Protein AF-A0AAE9Z084-F1 (afdb_monomer_lite)

pLDDT: mean 70.28, std 19.47, range [36.84, 94.69]

Secondary structure (DSSP, 8-state):
-------------S--PBPTTSBBTTT--BHHHHHGGGGS-HHHHHHHHHHHHHHHHHHHHHHS--------------TTPPP--GGG--PPP----------------------------------------

Foldseek 3Di:
DDPPPPDQDQQDPPQADADPVQAGPRQRAHPVCVVCVVVDDRVVNVVRSVVSVVVVVVVVVVPDDCDDDDDPPPPPDDPPDDDDDPPPDDDDDDDDDDDDDDDDDDDDDDDDDDDDDDDDDDDDPPPPPPPDD

Radius of gyration: 30.48 Å; chains: 1; bounding box: 62×54×91 Å

Structure (mmCIF, N/CA/C/O backbone):
data_AF-A0AAE9Z084-F1
#
_entry.id   AF-A0AAE9Z084-F1
#
loop_
_atom_site.group_PDB
_atom_site.id
_atom_site.type_symbol
_atom_site.label_atom_id
_atom_site.label_alt_id
_atom_site.label_comp_id
_atom_site.label_asym_id
_atom_site.label_entity_id
_atom_site.label_seq_id
_atom_site.pdbx_PDB_ins_code
_atom_site.Cartn_x
_atom_site.Cartn_y
_atom_site.Cartn_z
_atom_site.occupancy
_atom_site.B_iso_or_equiv
_atom_site.auth_seq_id
_atom_site.auth_comp_id
_atom_site.auth_asym_id
_atom_site.auth_atom_id
_atom_site.pdbx_PDB_model_num
ATOM 1 N N . MET A 1 1 ? 25.083 -22.899 -3.901 1.00 46.75 1 MET A N 1
ATOM 2 C CA . MET A 1 1 ? 24.789 -21.546 -3.384 1.00 46.75 1 MET A CA 1
ATOM 3 C C . MET A 1 1 ? 23.313 -21.289 -3.622 1.00 46.75 1 MET A C 1
ATOM 5 O O . MET A 1 1 ? 22.915 -21.179 -4.772 1.00 46.75 1 MET A O 1
ATOM 9 N N . GLN A 1 2 ? 22.501 -21.301 -2.569 1.00 54.34 2 GLN A N 1
ATOM 10 C CA . GLN A 1 2 ? 21.065 -21.055 -2.669 1.00 54.34 2 GLN A CA 1
ATOM 11 C C . GLN A 1 2 ? 20.849 -19.549 -2.494 1.00 54.34 2 GLN A C 1
ATOM 13 O O . GLN A 1 2 ? 20.904 -19.040 -1.379 1.00 54.34 2 GLN A O 1
ATOM 18 N N . LEU A 1 3 ? 20.711 -18.816 -3.602 1.00 66.50 3 LEU A N 1
ATOM 19 C CA . LEU A 1 3 ? 20.184 -17.453 -3.552 1.00 66.50 3 LEU A CA 1
ATOM 20 C C . LEU A 1 3 ? 18.694 -17.583 -3.259 1.00 66.50 3 LEU A C 1
ATOM 22 O O . LEU A 1 3 ? 17.899 -17.803 -4.170 1.00 66.50 3 LEU A O 1
ATOM 26 N N . GLU A 1 4 ? 18.325 -17.516 -1.984 1.00 56.34 4 GLU A N 1
ATOM 27 C CA . GLU A 1 4 ? 16.920 -17.437 -1.611 1.00 56.34 4 GLU A CA 1
ATOM 28 C C . GLU A 1 4 ? 16.345 -16.132 -2.161 1.00 56.34 4 GLU A C 1
ATOM 30 O O . GLU A 1 4 ? 16.645 -15.025 -1.706 1.00 56.34 4 GLU A O 1
ATOM 35 N N . PHE A 1 5 ? 15.547 -16.286 -3.215 1.00 60.22 5 PHE A N 1
ATOM 36 C CA . PHE A 1 5 ? 14.679 -15.260 -3.756 1.00 60.22 5 PHE A CA 1
ATOM 37 C C . PHE A 1 5 ? 13.611 -14.993 -2.695 1.00 60.22 5 PHE A C 1
ATOM 39 O O . PHE A 1 5 ? 12.595 -15.678 -2.616 1.00 60.22 5 PHE A O 1
ATOM 46 N N . PHE A 1 6 ? 13.877 -14.034 -1.809 1.00 72.69 6 PHE A N 1
ATOM 47 C CA . PHE A 1 6 ? 12.874 -13.549 -0.871 1.00 72.69 6 PHE A CA 1
ATOM 48 C C . PHE A 1 6 ? 11.799 -12.801 -1.657 1.00 72.69 6 PHE A C 1
ATOM 50 O O . PHE A 1 6 ? 11.850 -11.576 -1.819 1.00 72.69 6 PHE A O 1
ATOM 57 N N . ASP A 1 7 ? 10.834 -13.556 -2.171 1.00 79.06 7 ASP A N 1
ATOM 58 C CA . ASP A 1 7 ? 9.674 -12.998 -2.833 1.00 79.06 7 ASP A CA 1
ATOM 59 C C . ASP A 1 7 ? 8.902 -12.135 -1.843 1.00 79.06 7 ASP A C 1
ATOM 61 O O . ASP A 1 7 ? 8.613 -12.512 -0.707 1.00 79.06 7 ASP A O 1
ATOM 65 N N . VAL A 1 8 ? 8.597 -10.915 -2.273 1.00 88.31 8 VAL A N 1
ATOM 66 C CA . VAL A 1 8 ? 7.889 -9.942 -1.450 1.00 88.31 8 VAL A CA 1
ATOM 67 C C . VAL A 1 8 ? 6.390 -10.165 -1.648 1.00 88.31 8 VAL A C 1
ATOM 69 O O . VAL A 1 8 ? 5.869 -9.795 -2.709 1.00 88.31 8 VAL A O 1
ATOM 72 N N . PRO A 1 9 ? 5.667 -10.727 -0.659 1.00 88.44 9 PRO A N 1
ATOM 73 C CA . PRO A 1 9 ? 4.249 -11.009 -0.817 1.00 88.44 9 PRO A CA 1
ATOM 74 C C . PRO A 1 9 ? 3.452 -9.709 -0.921 1.00 88.44 9 PRO A C 1
ATOM 76 O O . PRO A 1 9 ? 3.768 -8.692 -0.292 1.00 88.44 9 PRO A O 1
ATOM 79 N N . SER A 1 10 ? 2.387 -9.728 -1.722 1.00 88.31 10 SER A N 1
ATOM 80 C CA . SER A 1 10 ? 1.510 -8.566 -1.845 1.00 88.31 10 SER A CA 1
ATOM 81 C C . SER A 1 10 ? 0.672 -8.381 -0.564 1.00 88.31 10 SER A C 1
ATOM 83 O O . SER A 1 10 ? 0.160 -9.359 -0.028 1.00 88.31 10 SER A O 1
ATOM 85 N N . PRO A 1 11 ? 0.469 -7.145 -0.071 1.00 88.88 11 PRO A N 1
ATOM 86 C CA . PRO A 1 11 ? -0.362 -6.861 1.102 1.00 88.88 11 PRO A CA 1
ATOM 87 C C . PRO A 1 11 ? -1.866 -6.805 0.760 1.00 88.88 11 PRO A C 1
ATOM 89 O O . PRO A 1 11 ? -2.633 -6.143 1.459 1.00 88.88 11 PRO A O 1
ATOM 92 N N . CYS A 1 12 ? -2.284 -7.382 -0.370 1.00 91.00 12 CYS A N 1
ATOM 93 C CA . CYS A 1 12 ? -3.660 -7.299 -0.848 1.00 91.00 12 CYS A CA 1
ATOM 94 C C . CYS A 1 12 ? -4.549 -8.308 -0.114 1.00 91.00 12 CYS A C 1
ATOM 96 O O . CYS A 1 12 ? -4.173 -9.465 0.023 1.00 91.00 12 CYS A O 1
ATOM 98 N N . ILE A 1 13 ? -5.739 -7.877 0.309 1.00 90.31 13 ILE A N 1
ATOM 99 C CA . ILE A 1 13 ? -6.747 -8.733 0.960 1.00 90.31 13 ILE A CA 1
ATOM 100 C C . ILE A 1 13 ? -7.938 -9.046 0.037 1.00 90.31 13 ILE A C 1
ATOM 102 O O . ILE A 1 13 ? -9.002 -9.420 0.509 1.00 90.31 13 ILE A O 1
ATOM 106 N N . GLY A 1 14 ? -7.806 -8.800 -1.272 1.00 89.56 14 GLY A N 1
ATOM 107 C CA . GLY A 1 14 ? -8.886 -8.998 -2.251 1.00 89.56 14 GLY A CA 1
ATOM 108 C C . GLY A 1 14 ? -9.976 -7.917 -2.255 1.00 89.56 14 GLY A C 1
ATOM 109 O O . GLY A 1 14 ? -10.850 -7.940 -3.111 1.00 89.56 14 GLY A O 1
ATOM 110 N N . VAL A 1 15 ? -9.908 -6.930 -1.356 1.00 88.19 15 VAL A N 1
ATOM 111 C CA . VAL A 1 15 ? -10.850 -5.800 -1.307 1.00 88.19 15 VAL A CA 1
ATOM 112 C C . VAL A 1 15 ? -10.201 -4.559 -1.907 1.00 88.19 15 VAL A C 1
ATOM 114 O O . VAL A 1 15 ? -9.174 -4.092 -1.413 1.00 88.19 15 VAL A O 1
ATOM 117 N N . CYS A 1 16 ? -10.807 -4.017 -2.964 1.00 88.88 16 CYS A N 1
ATOM 118 C CA . CYS A 1 16 ? -10.256 -2.908 -3.744 1.00 88.88 16 CYS A CA 1
ATOM 119 C C . CYS A 1 16 ? -11.165 -1.663 -3.765 1.00 88.88 16 CYS A C 1
ATOM 121 O O . CYS A 1 16 ? -11.332 -1.022 -4.800 1.00 88.88 16 CYS A O 1
ATOM 123 N N . GLN A 1 17 ? -11.740 -1.312 -2.615 1.00 91.44 17 GLN A N 1
ATOM 124 C CA . GLN A 1 17 ? -12.515 -0.080 -2.441 1.00 91.44 17 GLN A CA 1
ATOM 125 C C . GLN A 1 17 ? -11.600 1.097 -2.094 1.00 91.44 17 GLN A C 1
ATOM 127 O O . GLN A 1 17 ? -10.621 0.925 -1.365 1.00 91.44 17 GLN A O 1
ATOM 132 N N . VAL A 1 18 ? -11.905 2.274 -2.635 1.00 92.00 18 VAL A N 1
ATOM 133 C CA . VAL A 1 18 ? -11.106 3.494 -2.481 1.00 92.00 18 VAL A CA 1
ATOM 134 C C . VAL A 1 18 ? -11.779 4.411 -1.461 1.00 92.00 18 VAL A C 1
ATOM 136 O O . VAL A 1 18 ? -12.992 4.562 -1.482 1.00 92.00 18 VAL A O 1
ATOM 139 N N . ASP A 1 19 ? -10.979 4.971 -0.562 1.00 90.06 19 ASP A N 1
ATOM 140 C CA . ASP A 1 19 ? -11.364 5.996 0.412 1.00 90.06 19 ASP A CA 1
ATOM 141 C C . ASP A 1 19 ? -11.433 7.383 -0.252 1.00 90.06 19 ASP A C 1
ATOM 143 O O . ASP A 1 19 ? -10.805 7.589 -1.292 1.00 90.06 19 ASP A O 1
ATOM 147 N N . ASP A 1 20 ? -12.054 8.374 0.387 1.00 90.94 20 ASP A N 1
ATOM 148 C CA . ASP A 1 20 ? -12.163 9.750 -0.144 1.00 90.94 20 ASP A CA 1
ATOM 149 C C . ASP A 1 20 ? -10.788 10.384 -0.424 1.00 90.94 20 ASP A C 1
ATOM 151 O O . ASP A 1 20 ? -10.617 11.257 -1.271 1.00 90.94 20 ASP A O 1
ATOM 155 N N . ARG A 1 21 ? -9.757 9.899 0.274 1.00 88.38 21 ARG A N 1
ATOM 156 C CA . ARG A 1 21 ? -8.356 10.320 0.126 1.00 88.38 21 ARG A CA 1
ATOM 157 C C . ARG A 1 21 ? -7.596 9.593 -0.991 1.00 88.38 21 ARG A C 1
ATOM 159 O O . ARG A 1 21 ? -6.399 9.822 -1.153 1.00 88.38 21 ARG A O 1
ATOM 166 N N . GLY A 1 22 ? -8.232 8.668 -1.711 1.00 90.56 22 GLY A N 1
ATOM 167 C CA . GLY A 1 22 ? -7.613 7.920 -2.810 1.00 90.56 22 GLY A CA 1
ATOM 168 C C . GLY A 1 22 ? -6.783 6.694 -2.394 1.00 90.56 22 GLY A C 1
ATOM 169 O O . GLY A 1 22 ? -6.018 6.159 -3.205 1.00 90.56 22 GLY A O 1
ATOM 170 N N . TYR A 1 23 ? -6.913 6.221 -1.149 1.00 93.06 23 TYR A N 1
ATOM 171 C CA . TYR A 1 23 ? -6.244 5.007 -0.660 1.00 93.06 23 TYR A CA 1
ATOM 172 C C . TYR A 1 23 ? -7.183 3.802 -0.667 1.00 93.06 23 TYR A C 1
ATOM 174 O O . TYR A 1 23 ? -8.369 3.931 -0.397 1.00 93.06 23 TYR A O 1
ATOM 182 N N . CYS A 1 24 ? -6.654 2.604 -0.912 1.00 93.94 24 CYS A N 1
ATOM 183 C CA . CYS A 1 24 ? -7.435 1.377 -0.775 1.00 93.94 24 CYS A CA 1
ATOM 184 C C . CYS A 1 24 ? -7.789 1.100 0.699 1.00 93.94 24 CYS A C 1
ATOM 186 O O . CYS A 1 24 ? -6.891 1.057 1.543 1.00 93.94 24 CYS A O 1
ATOM 188 N N . LEU A 1 25 ? -9.060 0.836 1.011 1.00 90.81 25 LEU A N 1
ATOM 189 C CA . LEU A 1 25 ? -9.528 0.574 2.379 1.00 90.81 25 LEU A CA 1
ATOM 190 C C . LEU A 1 25 ? -8.856 -0.652 3.020 1.00 90.81 25 LEU A C 1
ATOM 192 O O . LEU A 1 25 ? -8.569 -0.631 4.221 1.00 90.81 25 LEU A O 1
ATOM 196 N N . GLY A 1 26 ? -8.561 -1.678 2.212 1.00 91.12 26 GLY A N 1
ATOM 197 C CA . GLY A 1 26 ? -7.938 -2.927 2.651 1.00 91.12 26 GLY A CA 1
ATOM 198 C C . GLY A 1 26 ? -6.416 -2.846 2.778 1.00 91.12 26 GLY A C 1
ATOM 199 O O . GLY A 1 26 ? -5.864 -2.960 3.872 1.00 91.12 26 GLY A O 1
ATOM 200 N N . CYS A 1 27 ? -5.718 -2.650 1.655 1.00 93.00 27 CYS A N 1
ATOM 201 C CA . CYS A 1 27 ? -4.250 -2.699 1.611 1.00 93.00 27 CYS A CA 1
ATOM 202 C C . CYS A 1 27 ? -3.556 -1.340 1.784 1.00 93.00 27 CYS A C 1
ATOM 204 O O . CYS A 1 27 ? -2.336 -1.298 1.922 1.00 93.00 27 CYS A O 1
ATOM 206 N N . MET A 1 28 ? -4.303 -0.231 1.773 1.00 93.94 28 MET A N 1
ATOM 207 C CA . MET A 1 28 ? -3.793 1.140 1.954 1.00 93.94 28 MET A CA 1
ATOM 208 C C . MET A 1 28 ? -2.763 1.622 0.926 1.00 93.94 28 MET A C 1
ATOM 210 O O . MET A 1 28 ? -1.993 2.561 1.170 1.00 93.94 28 MET A O 1
ATOM 214 N N . ARG A 1 29 ? -2.798 1.015 -0.260 1.00 94.50 29 ARG A N 1
ATOM 215 C CA . ARG A 1 29 ? -2.093 1.497 -1.448 1.00 94.50 29 ARG A CA 1
ATOM 216 C C . ARG A 1 29 ? -2.825 2.633 -2.130 1.00 94.50 29 ARG A C 1
ATOM 218 O O . ARG A 1 29 ? -4.056 2.650 -2.143 1.00 94.50 29 ARG A O 1
ATOM 225 N N . THR A 1 30 ? -2.066 3.520 -2.759 1.00 93.69 30 THR A N 1
ATOM 226 C CA . THR A 1 30 ? -2.614 4.459 -3.746 1.00 93.69 30 THR A CA 1
ATOM 227 C C . THR A 1 30 ? -2.967 3.731 -5.047 1.00 93.69 30 THR A C 1
ATOM 229 O O . THR A 1 30 ? -2.624 2.561 -5.251 1.00 93.69 30 THR A O 1
ATOM 232 N N . ARG A 1 31 ? -3.682 4.409 -5.951 1.00 91.94 31 ARG A N 1
ATOM 233 C CA . ARG A 1 31 ? -3.975 3.883 -7.295 1.00 91.94 31 ARG A CA 1
ATOM 234 C C . ARG A 1 31 ? -2.695 3.595 -8.089 1.00 91.94 31 ARG A C 1
ATOM 236 O O . ARG A 1 31 ? -2.563 2.507 -8.637 1.00 91.94 31 ARG A O 1
ATOM 243 N N . GLU A 1 32 ? -1.741 4.518 -8.074 1.00 92.75 32 GLU A N 1
ATOM 244 C CA . GLU A 1 32 ? -0.454 4.385 -8.771 1.00 92.75 32 GLU A CA 1
ATOM 245 C C . GLU A 1 32 ? 0.375 3.208 -8.240 1.00 92.75 32 GLU A C 1
ATOM 247 O O . GLU A 1 32 ? 0.871 2.396 -9.014 1.00 92.75 32 GLU A O 1
ATOM 252 N N . GLU A 1 33 ? 0.452 3.037 -6.915 1.00 93.25 33 GLU A N 1
ATOM 253 C CA . GLU A 1 33 ? 1.183 1.924 -6.290 1.00 93.25 33 GLU A CA 1
ATOM 254 C C . GLU A 1 33 ? 0.592 0.547 -6.646 1.00 93.25 33 GLU A C 1
ATOM 256 O O . GLU A 1 33 ? 1.309 -0.455 -6.612 1.00 93.25 33 GLU A O 1
ATOM 261 N N . ARG A 1 34 ? -0.711 0.472 -6.963 1.00 91.81 34 ARG A N 1
ATOM 262 C CA . ARG A 1 34 ? -1.355 -0.762 -7.442 1.00 91.81 34 ARG A CA 1
ATOM 263 C C . ARG A 1 34 ? -0.964 -1.071 -8.882 1.00 91.81 34 ARG A C 1
ATOM 265 O O . ARG A 1 34 ? -0.586 -2.204 -9.158 1.00 91.81 34 ARG A O 1
ATOM 272 N N . LEU A 1 35 ? -1.036 -0.071 -9.759 1.00 91.81 35 LEU A N 1
ATOM 273 C CA . LEU A 1 35 ? -0.719 -0.211 -11.183 1.00 91.81 35 LEU A CA 1
ATOM 274 C C . LEU A 1 35 ? 0.757 -0.563 -11.392 1.00 91.81 35 LEU A C 1
ATOM 276 O O . LEU A 1 35 ? 1.081 -1.491 -12.126 1.00 91.81 35 LEU A O 1
ATOM 280 N N . SER A 1 36 ? 1.653 0.113 -10.674 1.00 92.88 36 SER A N 1
ATOM 281 C CA . SER A 1 36 ? 3.094 -0.087 -10.826 1.00 92.88 36 SER A CA 1
ATOM 282 C C . SER A 1 36 ? 3.623 -1.342 -10.124 1.00 92.88 36 SER A C 1
ATOM 284 O O . SER A 1 36 ? 4.795 -1.660 -10.281 1.00 92.88 36 SER A O 1
ATOM 286 N N . TRP A 1 37 ? 2.804 -2.082 -9.362 1.00 91.19 37 TRP A N 1
ATOM 287 C CA . TRP A 1 37 ? 3.266 -3.193 -8.514 1.00 91.19 37 TRP A CA 1
ATOM 288 C C . TRP A 1 37 ? 4.076 -4.258 -9.264 1.00 91.19 37 TRP A C 1
ATOM 290 O O . TRP A 1 37 ? 5.090 -4.729 -8.746 1.00 91.19 37 TRP A O 1
ATOM 300 N N . LEU A 1 38 ? 3.655 -4.603 -10.483 1.00 89.94 38 LEU A N 1
ATOM 301 C CA . LEU A 1 38 ? 4.334 -5.596 -11.319 1.00 89.94 38 LEU A CA 1
ATOM 302 C C . LEU A 1 38 ? 5.717 -5.111 -11.782 1.00 89.94 38 LEU A C 1
ATOM 304 O O . LEU A 1 38 ? 6.655 -5.902 -11.815 1.00 89.94 38 LEU A O 1
ATOM 308 N N . ASN A 1 39 ? 5.864 -3.806 -12.022 1.00 92.44 39 ASN A N 1
ATOM 309 C CA . ASN A 1 39 ? 7.086 -3.184 -12.541 1.00 92.44 39 ASN A CA 1
ATOM 310 C C . ASN A 1 39 ? 8.091 -2.786 -11.445 1.00 92.44 39 ASN A C 1
ATOM 312 O O . ASN A 1 39 ? 9.218 -2.404 -11.746 1.00 92.44 39 ASN A O 1
ATOM 316 N N . LEU A 1 40 ? 7.702 -2.840 -10.167 1.00 90.50 40 LEU A N 1
ATOM 317 C CA . LEU A 1 40 ? 8.579 -2.465 -9.055 1.00 90.50 40 LEU A CA 1
ATOM 318 C C . LEU A 1 40 ? 9.610 -3.553 -8.739 1.00 90.50 40 LEU A C 1
ATOM 320 O O . LEU A 1 40 ? 9.276 -4.739 -8.693 1.00 90.50 40 LEU A O 1
ATOM 324 N N . SER A 1 41 ? 10.829 -3.125 -8.397 1.00 92.75 41 SER A N 1
ATOM 325 C CA . SER A 1 41 ? 11.877 -3.988 -7.839 1.00 92.75 41 SER A CA 1
ATOM 326 C C . SER A 1 41 ? 11.470 -4.553 -6.470 1.00 92.75 41 SER A C 1
ATOM 328 O O . SER A 1 41 ? 10.664 -3.951 -5.755 1.00 92.75 41 SER A O 1
ATOM 330 N N . CYS A 1 42 ? 12.056 -5.675 -6.038 1.00 90.38 42 CYS A N 1
ATOM 331 C CA . CYS A 1 42 ? 11.776 -6.246 -4.712 1.00 90.38 42 CYS A CA 1
ATOM 332 C C . CYS A 1 42 ? 12.011 -5.239 -3.569 1.00 90.38 42 CYS A C 1
ATOM 334 O O . CYS A 1 42 ? 11.195 -5.139 -2.649 1.00 90.38 42 CYS A O 1
ATOM 336 N N . ALA A 1 43 ? 13.067 -4.425 -3.659 1.00 90.81 43 ALA A N 1
ATOM 337 C CA . ALA A 1 43 ? 13.351 -3.385 -2.673 1.00 90.81 43 ALA A CA 1
ATOM 338 C C . ALA A 1 43 ? 12.239 -2.324 -2.620 1.00 90.81 43 ALA A C 1
ATOM 340 O O . ALA A 1 43 ? 11.805 -1.913 -1.540 1.00 90.81 43 ALA A O 1
ATOM 341 N N . ASP A 1 44 ? 11.724 -1.897 -3.773 1.00 92.38 44 ASP A N 1
ATOM 342 C CA . ASP A 1 44 ? 10.659 -0.895 -3.820 1.00 92.38 44 ASP A CA 1
ATOM 343 C C . ASP A 1 44 ? 9.311 -1.470 -3.401 1.00 92.38 44 ASP A C 1
ATOM 345 O O . ASP A 1 44 ? 8.547 -0.808 -2.692 1.00 92.38 44 ASP A O 1
ATOM 349 N N . ARG A 1 45 ? 9.053 -2.739 -3.725 1.00 92.62 45 ARG A N 1
ATOM 350 C CA . ARG A 1 45 ? 7.882 -3.469 -3.237 1.00 92.62 45 ARG A CA 1
ATOM 351 C C . ARG A 1 45 ? 7.827 -3.473 -1.707 1.00 92.62 45 ARG A C 1
ATOM 353 O O . ARG A 1 45 ? 6.784 -3.165 -1.122 1.00 92.62 45 ARG A O 1
ATOM 360 N N . GLN A 1 46 ? 8.959 -3.721 -1.047 1.00 92.75 46 GLN A N 1
ATOM 361 C CA . GLN A 1 46 ? 9.068 -3.638 0.414 1.00 92.75 46 GLN A CA 1
ATOM 362 C C . GLN A 1 46 ? 8.828 -2.217 0.937 1.00 92.75 46 GLN A C 1
ATOM 364 O O . GLN A 1 46 ? 8.122 -2.043 1.935 1.00 92.75 46 GLN A O 1
ATOM 369 N N . LYS A 1 47 ? 9.369 -1.186 0.272 1.00 93.69 47 LYS A N 1
ATOM 370 C CA . LYS A 1 47 ? 9.122 0.218 0.649 1.00 93.69 47 LYS A CA 1
ATOM 371 C C . LYS A 1 47 ? 7.631 0.557 0.577 1.00 93.69 47 LYS A C 1
ATOM 373 O O . LYS A 1 47 ? 7.106 1.157 1.515 1.00 93.69 47 LYS A O 1
ATOM 378 N N . VAL A 1 48 ? 6.931 0.131 -0.477 1.00 94.31 48 VAL A N 1
ATOM 379 C CA . VAL A 1 48 ? 5.477 0.323 -0.611 1.00 94.31 48 VAL A CA 1
ATOM 380 C C . VAL A 1 48 ? 4.735 -0.343 0.547 1.00 94.31 48 VAL A C 1
ATOM 382 O O . VAL A 1 48 ? 3.885 0.291 1.169 1.00 94.31 48 VAL A O 1
ATOM 385 N N . ILE A 1 49 ? 5.082 -1.583 0.904 1.00 93.88 49 ILE A N 1
ATOM 386 C CA . ILE A 1 49 ? 4.462 -2.282 2.045 1.00 93.88 49 ILE A CA 1
ATOM 387 C C . ILE A 1 49 ? 4.694 -1.522 3.355 1.00 93.88 49 ILE A C 1
ATOM 389 O O . ILE A 1 49 ? 3.752 -1.330 4.128 1.00 93.88 49 ILE A O 1
ATOM 393 N N . LYS A 1 50 ? 5.919 -1.042 3.602 1.00 94.38 50 LYS A N 1
ATOM 394 C CA . LYS A 1 50 ? 6.237 -0.231 4.789 1.00 94.38 50 LYS A CA 1
ATOM 395 C C . LYS A 1 50 ? 5.378 1.038 4.844 1.00 94.38 50 LYS A C 1
ATOM 397 O O . LYS A 1 50 ? 4.802 1.333 5.890 1.00 94.38 50 LYS A O 1
ATOM 402 N N . ARG A 1 51 ? 5.213 1.745 3.718 1.00 94.69 51 ARG A N 1
ATOM 403 C CA . ARG A 1 51 ? 4.330 2.924 3.622 1.00 94.69 51 ARG A CA 1
ATOM 404 C C . ARG A 1 51 ? 2.869 2.572 3.902 1.00 94.69 51 ARG A C 1
ATOM 406 O O . ARG A 1 51 ? 2.227 3.278 4.673 1.00 94.69 51 ARG A O 1
ATOM 413 N N . CYS A 1 52 ? 2.362 1.469 3.351 1.00 93.81 52 CYS A N 1
ATOM 414 C CA . CYS A 1 52 ? 0.992 1.002 3.593 1.00 93.81 52 CYS A CA 1
ATOM 415 C C . CYS A 1 52 ? 0.742 0.743 5.085 1.00 93.81 52 CYS A C 1
ATOM 417 O O . CYS A 1 52 ? -0.225 1.251 5.651 1.00 93.81 52 CYS A O 1
ATOM 419 N N . ARG A 1 53 ? 1.662 0.030 5.751 1.00 93.50 53 ARG A N 1
ATOM 420 C CA . ARG A 1 53 ? 1.602 -0.214 7.203 1.00 93.50 53 ARG A CA 1
ATOM 421 C C . ARG A 1 53 ? 1.619 1.089 8.001 1.00 93.50 53 ARG A C 1
ATOM 423 O O . ARG A 1 53 ? 0.843 1.241 8.940 1.00 93.50 53 ARG A O 1
ATOM 430 N N . GLN A 1 54 ? 2.459 2.045 7.607 1.00 94.44 54 GLN A N 1
ATOM 431 C CA . GLN A 1 54 ? 2.533 3.347 8.26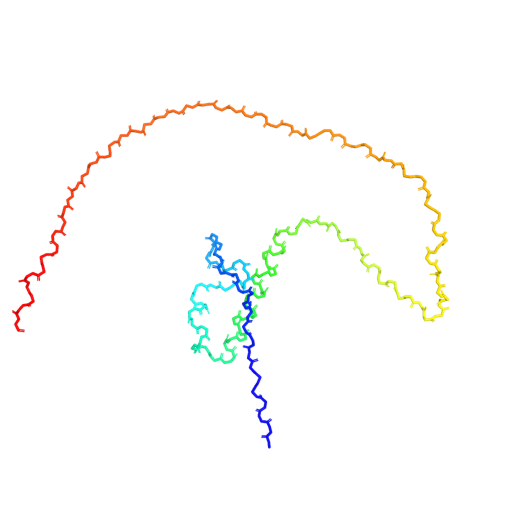5 1.00 94.44 54 GLN A CA 1
ATOM 432 C C . GLN A 1 54 ? 1.234 4.150 8.113 1.00 94.44 54 GLN A C 1
ATOM 434 O O . GLN A 1 54 ? 0.763 4.738 9.087 1.00 94.44 54 GLN A O 1
ATOM 439 N N . ARG A 1 55 ? 0.635 4.171 6.914 1.00 93.00 55 ARG A N 1
ATOM 440 C CA . ARG A 1 55 ? -0.663 4.822 6.675 1.00 93.00 55 ARG A CA 1
ATOM 441 C C . ARG A 1 55 ? -1.764 4.163 7.513 1.00 93.00 55 ARG A C 1
ATOM 443 O O . ARG A 1 55 ? -2.545 4.882 8.128 1.00 93.00 55 ARG A O 1
ATOM 450 N N . LYS A 1 56 ? -1.755 2.828 7.625 1.00 91.88 56 LYS A N 1
ATOM 451 C CA . LYS A 1 56 ? -2.683 2.070 8.479 1.00 91.88 56 LYS A CA 1
ATOM 452 C C . LYS A 1 56 ? -2.564 2.448 9.941 1.00 91.88 56 LYS A C 1
ATOM 454 O O . LYS A 1 56 ? -3.543 2.880 10.530 1.00 91.88 56 LYS A O 1
ATOM 459 N N . LYS A 1 57 ? -1.345 2.435 10.481 1.00 92.75 57 LYS A N 1
ATOM 460 C CA . LYS A 1 57 ? -1.089 2.855 11.863 1.00 92.75 57 LYS A CA 1
ATOM 461 C C . LYS A 1 57 ? -1.560 4.287 12.133 1.00 92.75 57 LYS A C 1
ATOM 463 O O . LYS A 1 57 ? -2.115 4.551 13.190 1.00 92.75 57 LYS A O 1
ATOM 468 N N . ARG A 1 58 ? -1.357 5.217 11.190 1.00 91.38 58 ARG A N 1
ATOM 469 C CA . ARG A 1 58 ? -1.843 6.603 11.319 1.00 91.38 58 ARG A CA 1
ATOM 470 C C . ARG A 1 58 ? -3.371 6.680 11.343 1.00 91.38 58 ARG A C 1
ATOM 472 O O . ARG A 1 58 ? -3.900 7.408 12.173 1.00 91.38 58 ARG A O 1
ATOM 479 N N . ARG A 1 59 ? -4.059 5.931 10.474 1.00 88.69 59 ARG A N 1
ATOM 480 C CA . ARG A 1 59 ? -5.529 5.853 10.450 1.00 88.69 59 ARG A CA 1
ATOM 481 C C . ARG A 1 59 ? -6.072 5.256 11.747 1.00 88.69 59 ARG A C 1
ATOM 483 O O . ARG A 1 59 ? -6.950 5.842 12.366 1.00 88.69 59 ARG A O 1
ATOM 490 N N . ASP A 1 60 ? -5.499 4.140 12.182 1.00 89.00 60 ASP A N 1
ATOM 491 C CA . ASP A 1 60 ? -5.932 3.444 13.391 1.00 89.00 60 ASP A CA 1
ATOM 492 C C . ASP A 1 60 ? -5.696 4.320 14.632 1.00 89.00 60 ASP A C 1
ATOM 494 O O . ASP A 1 60 ? -6.576 4.439 15.474 1.00 89.00 60 ASP A O 1
ATOM 498 N N . ASN A 1 61 ? -4.554 5.012 14.721 1.00 89.50 61 ASN A N 1
ATOM 499 C CA . ASN A 1 61 ? -4.269 5.940 15.819 1.00 89.50 61 ASN A CA 1
ATOM 500 C C . ASN A 1 61 ? -5.166 7.185 15.817 1.00 89.50 61 ASN A C 1
ATOM 502 O O . ASN A 1 61 ? -5.482 7.679 16.892 1.00 89.50 61 ASN A O 1
ATOM 506 N N . ALA A 1 62 ? -5.557 7.698 14.647 1.00 83.00 62 ALA A N 1
ATOM 507 C CA . ALA A 1 62 ? -6.501 8.814 14.559 1.00 83.00 62 ALA A CA 1
ATOM 508 C C . ALA A 1 62 ? -7.901 8.421 15.059 1.00 83.00 62 ALA A C 1
ATOM 510 O O . ALA A 1 62 ? -8.615 9.262 15.593 1.00 83.00 62 ALA A O 1
ATOM 511 N N . ASN A 1 63 ? -8.259 7.141 14.920 1.00 75.94 63 ASN A N 1
ATOM 512 C CA . ASN A 1 63 ? -9.558 6.604 15.314 1.00 75.94 63 ASN A CA 1
ATOM 513 C C . ASN A 1 63 ? -9.579 6.005 16.726 1.00 75.94 63 ASN A C 1
ATOM 515 O O . ASN A 1 63 ? -10.653 5.641 17.201 1.00 75.94 63 ASN A O 1
ATOM 519 N N . LYS A 1 64 ? -8.433 5.868 17.409 1.00 70.56 64 LYS A N 1
ATOM 520 C CA . LYS A 1 64 ? -8.432 5.400 18.798 1.00 70.56 64 LYS A CA 1
ATOM 521 C C . LYS A 1 64 ? -9.034 6.492 19.688 1.00 70.56 64 LYS A C 1
ATOM 523 O O . LYS A 1 64 ? -8.430 7.565 19.783 1.00 70.56 64 LYS A O 1
ATOM 528 N N . PRO A 1 65 ? -10.160 6.243 20.385 1.00 64.56 65 PRO A N 1
ATOM 529 C CA . PRO A 1 65 ? -10.523 7.091 21.509 1.00 64.56 65 PRO A CA 1
ATOM 530 C C . PRO A 1 65 ? -9.348 7.063 22.492 1.00 64.56 65 PRO A C 1
ATOM 532 O O . PRO A 1 65 ? -8.739 6.010 22.699 1.00 64.56 65 PRO A O 1
ATOM 535 N N . LYS A 1 66 ? -8.975 8.222 23.046 1.00 56.81 66 LYS A N 1
ATOM 536 C CA . LYS A 1 66 ? -7.992 8.309 24.134 1.00 56.81 66 LYS A CA 1
ATOM 537 C C . LYS A 1 66 ? -8.558 7.552 25.334 1.00 56.81 66 LYS A C 1
ATOM 539 O O . LYS A 1 66 ? -9.199 8.146 26.190 1.00 56.81 66 LYS A O 1
ATOM 544 N N . VAL A 1 67 ? -8.352 6.243 25.377 1.00 60.34 67 VAL A N 1
ATOM 545 C CA . VAL A 1 67 ? -8.493 5.488 26.613 1.00 60.34 67 VAL A CA 1
ATOM 546 C C . VAL A 1 67 ? -7.240 5.825 27.425 1.00 60.34 67 VAL A C 1
ATOM 548 O O . VAL A 1 67 ? -6.136 5.720 26.870 1.00 60.34 67 VAL A O 1
ATOM 551 N N . PRO A 1 68 ? -7.379 6.330 28.664 1.00 55.25 68 PRO A N 1
ATOM 552 C CA . PRO A 1 68 ? -6.243 6.596 29.535 1.00 55.25 68 PRO A CA 1
ATOM 553 C C . PRO A 1 68 ? -5.371 5.347 29.627 1.00 55.25 68 PRO A C 1
ATOM 555 O O . PRO A 1 68 ? -5.881 4.231 29.567 1.00 55.25 68 PRO A O 1
ATOM 558 N N . ALA A 1 69 ? -4.058 5.548 29.704 1.00 57.75 69 ALA A N 1
ATOM 559 C CA . ALA A 1 69 ? -3.089 4.473 29.819 1.00 57.75 69 ALA A CA 1
ATOM 560 C C . ALA A 1 69 ? -3.338 3.696 31.117 1.00 57.75 69 ALA A C 1
ATOM 562 O O . ALA A 1 69 ? -2.837 4.069 32.171 1.00 57.75 69 ALA A O 1
ATOM 563 N N . GLU A 1 70 ? -4.139 2.642 31.036 1.00 63.31 70 GLU A N 1
ATOM 564 C CA . GLU A 1 70 ? -4.220 1.649 32.089 1.00 63.31 70 GLU A CA 1
ATOM 565 C C . GLU A 1 70 ? -3.058 0.684 31.869 1.00 63.31 70 GLU A C 1
ATOM 567 O O . GLU A 1 70 ? -2.915 0.069 30.805 1.00 63.31 70 GLU A O 1
ATOM 572 N N . GLU A 1 71 ? -2.143 0.683 32.835 1.00 60.59 71 GLU A N 1
ATOM 573 C CA . GLU A 1 71 ? -0.935 -0.126 32.834 1.00 60.59 71 GLU A CA 1
ATOM 574 C C . GLU A 1 71 ? -1.315 -1.595 32.662 1.00 60.59 71 GLU A C 1
ATOM 576 O O . GLU A 1 71 ? -1.956 -2.205 33.516 1.00 60.59 71 GLU A O 1
ATOM 581 N N . VAL A 1 72 ? -0.913 -2.181 31.535 1.00 59.59 72 VAL A N 1
ATOM 582 C CA . VAL A 1 72 ? -1.012 -3.625 31.341 1.00 59.59 72 VAL A CA 1
ATOM 583 C C . VAL A 1 72 ? 0.017 -4.262 32.271 1.00 59.59 72 VAL A C 1
ATOM 585 O O . VAL A 1 72 ? 1.193 -4.382 31.926 1.00 59.59 72 VAL A O 1
ATOM 588 N N . VAL A 1 73 ? -0.426 -4.637 33.470 1.00 58.62 73 VAL A N 1
ATOM 589 C CA . VAL A 1 73 ? 0.354 -5.446 34.406 1.00 58.62 73 VAL A CA 1
ATOM 590 C C . VAL A 1 73 ? 0.566 -6.808 33.752 1.00 58.62 73 VAL A C 1
ATOM 592 O O . VAL A 1 73 ? -0.351 -7.621 33.644 1.00 58.62 73 VAL A O 1
ATOM 595 N N . ILE A 1 74 ? 1.780 -7.053 33.262 1.00 64.56 74 ILE A N 1
ATOM 596 C CA . ILE A 1 74 ? 2.188 -8.367 32.767 1.00 64.56 74 ILE A CA 1
ATOM 597 C C . ILE A 1 74 ? 2.363 -9.256 34.000 1.00 64.56 74 ILE A C 1
ATOM 599 O O . ILE A 1 74 ? 3.417 -9.251 34.634 1.00 64.56 74 ILE A O 1
ATOM 603 N N . VAL A 1 75 ? 1.317 -9.992 34.375 1.00 67.25 75 VAL A N 1
ATOM 604 C CA . VAL A 1 75 ? 1.408 -10.990 35.444 1.00 67.25 75 VAL A CA 1
ATOM 605 C C . VAL A 1 75 ? 2.168 -12.190 34.884 1.00 67.25 75 VAL A C 1
ATOM 607 O O . VAL A 1 75 ? 1.633 -12.973 34.100 1.00 67.25 75 VAL A O 1
ATOM 610 N N . GLN A 1 76 ? 3.444 -12.321 35.246 1.00 68.75 76 GLN A N 1
ATOM 611 C CA . GLN A 1 76 ? 4.199 -13.544 35.003 1.00 68.75 76 GLN A CA 1
ATOM 612 C C . GLN A 1 76 ? 3.670 -14.594 35.983 1.00 68.75 76 GLN A C 1
ATOM 614 O O . GLN A 1 76 ? 4.083 -14.630 37.141 1.00 68.75 76 GLN A O 1
ATOM 619 N N . HIS A 1 77 ? 2.710 -15.407 35.540 1.00 68.38 77 HIS A N 1
ATOM 620 C CA . HIS A 1 77 ? 2.268 -16.547 36.333 1.00 68.38 77 HIS A CA 1
ATOM 621 C C . HIS A 1 77 ? 3.488 -17.446 36.579 1.00 68.38 77 HIS A C 1
ATOM 623 O O . HIS A 1 77 ? 4.207 -17.834 35.651 1.00 68.38 77 HIS A O 1
ATOM 629 N N . SER A 1 78 ? 3.794 -17.698 37.848 1.00 75.94 78 SER A N 1
ATOM 630 C CA . SER A 1 78 ? 4.918 -18.555 38.205 1.00 75.94 78 SER A CA 1
ATOM 631 C C . SER A 1 78 ? 4.589 -20.000 37.829 1.00 75.94 78 SER A C 1
ATOM 633 O O . SER A 1 78 ? 3.476 -20.474 38.025 1.00 75.94 78 SER A O 1
ATOM 635 N N . LEU A 1 79 ? 5.580 -20.728 37.312 1.00 71.25 79 LEU A N 1
ATOM 636 C CA . LEU A 1 79 ? 5.466 -22.124 36.855 1.00 71.25 79 LEU A CA 1
ATOM 637 C C . LEU A 1 79 ? 5.042 -23.119 37.962 1.00 71.25 79 LEU A C 1
ATOM 639 O O . LEU A 1 79 ? 4.791 -24.286 37.685 1.00 71.25 79 LEU A O 1
ATOM 643 N N . LEU A 1 80 ? 4.982 -22.668 39.216 1.00 76.25 80 LEU A N 1
ATOM 644 C CA . LEU A 1 80 ? 4.670 -23.474 40.397 1.00 76.25 80 LEU A CA 1
ATOM 645 C C . LEU A 1 80 ? 3.199 -23.383 40.836 1.00 76.25 80 LEU A C 1
ATOM 647 O O . LEU A 1 80 ? 2.849 -23.941 41.874 1.00 76.25 80 LEU A O 1
ATOM 651 N N . GLU A 1 81 ? 2.331 -22.709 40.081 1.00 75.38 81 GLU A N 1
ATOM 652 C CA . GLU A 1 81 ? 0.901 -22.691 40.395 1.00 75.38 81 GLU A CA 1
ATOM 653 C C . GLU A 1 81 ? 0.213 -23.976 39.894 1.00 75.38 81 GLU A C 1
ATOM 655 O O . GLU A 1 81 ? 0.291 -24.299 38.704 1.00 75.38 81 GLU A O 1
ATOM 660 N N . PRO A 1 82 ? -0.457 -24.743 40.779 1.00 70.25 82 PRO A N 1
ATOM 661 C CA . PRO A 1 82 ? -1.255 -25.891 40.365 1.00 70.25 82 PRO A CA 1
ATOM 662 C C . PRO A 1 82 ? -2.463 -25.426 39.532 1.00 70.25 82 PRO A C 1
ATOM 664 O O . PRO A 1 82 ? -2.962 -24.317 39.738 1.00 70.25 82 PRO A O 1
ATOM 667 N N . PRO A 1 83 ? -2.973 -26.259 38.606 1.00 64.12 83 PRO A N 1
ATOM 668 C CA . PRO A 1 83 ? -4.097 -25.881 37.760 1.00 64.12 83 PRO A CA 1
ATOM 669 C C . PRO A 1 83 ? -5.335 -25.591 38.618 1.00 64.12 83 PRO A C 1
ATOM 671 O O . PRO A 1 83 ? -5.856 -26.473 39.303 1.00 64.12 8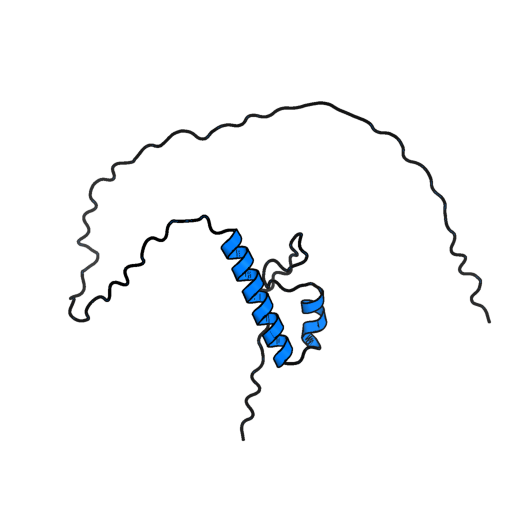3 PRO A O 1
ATOM 674 N N . VAL A 1 84 ? -5.819 -24.350 38.571 1.00 58.81 84 VAL A N 1
ATOM 675 C CA . VAL A 1 84 ? -7.133 -23.990 39.110 1.00 58.81 84 VAL A CA 1
ATOM 676 C C . VAL A 1 84 ? -8.212 -24.541 38.175 1.00 58.81 84 VAL A C 1
ATOM 678 O O . VAL A 1 84 ? -8.296 -24.160 37.008 1.00 58.81 84 VAL A O 1
ATOM 681 N N . ASN A 1 85 ? -9.010 -25.487 38.678 1.00 59.97 85 ASN A N 1
ATOM 682 C CA . ASN A 1 85 ? -10.124 -26.080 37.938 1.00 59.97 85 ASN A CA 1
ATOM 683 C C . ASN A 1 85 ? -11.230 -25.033 37.685 1.00 59.97 85 ASN A C 1
ATOM 685 O O . ASN A 1 85 ? -11.573 -24.283 38.600 1.00 59.97 85 ASN A O 1
ATOM 689 N N . PRO A 1 86 ? -11.835 -25.004 36.486 1.00 53.62 86 PRO A N 1
ATOM 690 C CA . PRO A 1 86 ? -12.815 -23.985 36.097 1.00 53.62 86 PRO A CA 1
ATOM 691 C C . PRO A 1 86 ? -14.173 -24.073 36.824 1.00 53.62 86 PRO A C 1
ATOM 693 O O . PRO A 1 86 ? -14.959 -23.132 36.741 1.00 53.62 86 PRO A O 1
ATOM 696 N N . ASP A 1 87 ? -14.452 -25.144 37.573 1.00 53.00 87 ASP A N 1
ATOM 697 C CA . ASP A 1 87 ? -15.779 -25.399 38.160 1.00 53.00 87 ASP A CA 1
ATOM 698 C C . ASP A 1 87 ? -16.025 -24.762 39.543 1.00 53.00 87 ASP A C 1
ATOM 700 O O . ASP A 1 87 ? -17.112 -24.901 40.104 1.00 53.00 87 ASP A O 1
ATOM 704 N N . SER A 1 88 ? -15.057 -24.048 40.131 1.00 50.22 88 SER A N 1
ATOM 705 C CA . SER A 1 88 ? -15.238 -23.432 41.459 1.00 50.22 88 SER A CA 1
ATOM 706 C C . SER A 1 88 ? -15.700 -21.971 41.437 1.00 50.22 88 SER A C 1
ATOM 708 O O . SER A 1 88 ? -15.875 -21.381 42.507 1.00 50.22 88 SER A O 1
ATOM 710 N N . TYR A 1 89 ? -15.914 -21.356 40.267 1.00 53.25 89 TYR A N 1
ATOM 711 C CA . TYR A 1 89 ? -16.427 -19.984 40.221 1.00 53.25 89 TYR A CA 1
ATOM 712 C C . TYR A 1 89 ? -17.933 -19.971 40.501 1.00 53.25 89 TYR A C 1
ATOM 714 O O . TYR A 1 89 ? -18.758 -20.183 39.616 1.00 53.25 89 TYR A O 1
ATOM 722 N N . LYS A 1 90 ? -18.303 -19.720 41.759 1.00 56.31 90 LYS A N 1
ATOM 723 C CA . LYS A 1 90 ? -19.680 -19.397 42.141 1.00 56.31 90 LYS A CA 1
ATOM 724 C C . LYS A 1 90 ? -19.914 -17.918 41.792 1.00 56.31 90 LYS A C 1
ATOM 726 O O . LYS A 1 90 ? -19.302 -17.071 42.444 1.00 56.31 90 LYS A O 1
ATOM 731 N N . PRO A 1 91 ? -20.737 -17.569 40.786 1.00 47.97 91 PRO A N 1
ATOM 732 C CA . PRO A 1 91 ? -20.964 -16.169 40.450 1.00 47.97 91 PRO A CA 1
ATOM 733 C C . PRO A 1 91 ? -21.689 -15.467 41.606 1.00 47.97 91 PRO A C 1
ATOM 735 O O . PRO A 1 91 ? -22.744 -15.913 42.063 1.00 47.97 91 PRO A O 1
ATOM 738 N N . ALA A 1 92 ? -21.096 -14.379 42.101 1.00 48.12 92 ALA A N 1
ATOM 739 C CA . ALA A 1 92 ? -21.763 -13.429 42.985 1.00 48.12 92 ALA A CA 1
ATOM 740 C C . ALA A 1 92 ? -22.818 -12.635 42.182 1.00 48.12 92 ALA A C 1
ATOM 742 O O . ALA A 1 92 ? -22.618 -12.410 40.988 1.00 48.12 92 ALA A O 1
ATOM 743 N N . PRO A 1 93 ? -23.944 -12.227 42.796 1.00 45.06 93 PRO A N 1
ATOM 744 C CA . PRO A 1 93 ? -25.063 -11.635 42.071 1.00 45.06 93 PRO A CA 1
ATOM 745 C C . PRO A 1 93 ? -24.695 -10.269 41.478 1.00 45.06 93 PRO A C 1
ATOM 747 O O . PRO A 1 93 ? -24.267 -9.359 42.188 1.00 45.06 93 PRO A O 1
ATOM 750 N N . GLU A 1 94 ? -24.899 -10.142 40.167 1.00 51.88 94 GLU A N 1
ATOM 751 C CA . GLU A 1 94 ? -24.759 -8.912 39.390 1.00 51.88 94 GLU A CA 1
ATOM 752 C C . GLU A 1 94 ? -25.677 -7.808 39.940 1.00 51.88 94 GLU A C 1
ATOM 754 O O . GLU A 1 94 ? -26.904 -7.892 39.855 1.00 51.88 94 GLU A O 1
ATOM 759 N N . GLN A 1 95 ? -25.091 -6.735 40.471 1.00 48.28 95 GLN A N 1
ATOM 760 C CA . GLN A 1 95 ? -25.793 -5.465 40.645 1.00 48.28 95 GLN A CA 1
ATOM 761 C C . GLN A 1 95 ? -25.649 -4.673 39.346 1.00 48.28 95 GLN A C 1
ATOM 763 O O . GLN A 1 95 ? -24.564 -4.196 39.020 1.00 48.28 95 GLN A O 1
ATOM 768 N N . LYS A 1 96 ? -26.744 -4.563 38.587 1.00 51.28 96 LYS A N 1
ATOM 769 C CA . LYS A 1 96 ? -26.836 -3.711 37.396 1.00 51.28 96 LYS A CA 1
ATOM 770 C C . LYS A 1 96 ? -26.675 -2.238 37.799 1.00 51.28 96 LYS A C 1
ATOM 772 O O . LYS A 1 96 ? -27.496 -1.757 38.579 1.00 51.28 96 LYS A O 1
ATOM 777 N N . PRO A 1 97 ? -25.710 -1.488 37.247 1.00 42.56 97 PRO A N 1
ATOM 778 C CA . PRO A 1 97 ? -25.798 -0.041 37.234 1.00 42.56 97 PRO A CA 1
ATOM 779 C C . PRO A 1 97 ? -26.713 0.381 36.079 1.00 42.56 97 PRO A C 1
ATOM 781 O O . PRO A 1 97 ? -26.386 0.210 34.905 1.00 42.56 97 PRO A O 1
ATOM 784 N N . GLU A 1 98 ? -27.886 0.910 36.422 1.00 50.12 98 GLU A N 1
ATOM 785 C CA . GLU A 1 98 ? -28.743 1.621 35.480 1.00 50.12 98 GLU A CA 1
ATOM 786 C C . GLU A 1 98 ? -28.093 2.956 35.115 1.00 50.12 98 GLU A C 1
ATOM 788 O O . GLU A 1 98 ? -27.790 3.767 35.991 1.00 50.12 98 GLU A O 1
ATOM 793 N N . LEU A 1 99 ? -27.902 3.212 33.821 1.00 46.22 99 LEU A N 1
ATOM 794 C CA . LEU A 1 99 ? -27.600 4.553 33.345 1.00 46.22 99 LEU A CA 1
ATOM 795 C C . LEU A 1 99 ? -28.391 4.846 32.070 1.00 46.22 99 LEU A C 1
ATOM 797 O O . LEU A 1 99 ? -27.972 4.497 30.975 1.00 46.22 99 LEU A O 1
ATOM 801 N N . GLY A 1 100 ? -29.553 5.466 32.285 1.00 42.53 100 GLY A N 1
ATOM 802 C CA . GLY A 1 100 ? -29.985 6.706 31.630 1.00 42.53 100 GLY A CA 1
ATOM 803 C C . GLY A 1 100 ? -30.275 6.698 30.117 1.00 42.53 100 GLY A C 1
ATOM 804 O O . GLY A 1 100 ? -29.482 6.196 29.327 1.00 42.53 100 GLY A O 1
ATOM 805 N N . PRO A 1 101 ? -31.391 7.312 29.681 1.00 46.28 101 PRO A N 1
ATOM 806 C CA . PRO A 1 101 ? -31.875 7.229 28.306 1.00 46.28 101 PRO A CA 1
ATOM 807 C C . PRO A 1 101 ? -31.019 8.015 27.302 1.00 46.28 101 PRO A C 1
ATOM 809 O O . PRO A 1 101 ? -30.435 9.055 27.610 1.00 46.28 101 PRO A O 1
ATOM 812 N N . ALA A 1 102 ? -31.009 7.510 26.067 1.00 52.22 102 ALA A N 1
ATOM 813 C CA . ALA A 1 102 ? -30.432 8.147 24.890 1.00 52.22 102 ALA A CA 1
ATOM 814 C C . ALA A 1 102 ? -31.015 9.556 24.653 1.00 52.22 102 ALA A C 1
ATOM 816 O O . ALA A 1 102 ? -32.227 9.737 24.787 1.00 52.22 102 ALA A O 1
ATOM 817 N N . PRO A 1 103 ? -30.211 10.548 24.228 1.00 44.03 103 PRO A N 1
ATOM 818 C CA . PRO A 1 103 ? -30.764 11.785 23.708 1.00 44.03 103 PRO A CA 1
ATOM 819 C C . PRO A 1 103 ? -31.339 11.549 22.306 1.00 44.03 103 PRO A C 1
ATOM 821 O O . PRO A 1 103 ? -30.619 11.356 21.326 1.00 44.03 103 PRO A O 1
ATOM 824 N N . GLU A 1 104 ? -32.667 11.581 22.237 1.00 43.81 104 GLU A N 1
ATOM 825 C CA . GLU A 1 104 ? -33.439 11.794 21.021 1.00 43.81 104 GLU A CA 1
ATOM 826 C C . GLU A 1 104 ? -33.100 13.175 20.430 1.00 43.81 104 GLU A C 1
ATOM 828 O O . GLU A 1 104 ? -33.319 14.200 21.074 1.00 43.81 104 GLU A O 1
ATOM 833 N N . THR A 1 105 ? -32.633 13.238 19.183 1.00 43.03 105 THR A N 1
ATOM 834 C CA . THR A 1 105 ? -32.712 14.464 18.375 1.00 43.03 105 THR A CA 1
ATOM 835 C C . THR A 1 105 ? -33.702 14.233 17.240 1.00 43.03 105 THR A C 1
ATOM 837 O O . THR A 1 105 ? -33.414 13.613 16.218 1.00 43.03 105 THR A O 1
ATOM 840 N N . LYS A 1 106 ? -34.935 14.700 17.457 1.00 39.56 106 LYS A N 1
ATOM 841 C CA . LYS A 1 106 ? -35.990 14.735 16.444 1.00 39.56 106 LYS A CA 1
ATOM 842 C C . LYS A 1 106 ? -35.732 15.900 15.483 1.00 39.56 106 LYS A C 1
ATOM 844 O O . LYS A 1 106 ? -35.652 17.044 15.907 1.00 39.56 106 LYS A O 1
ATOM 849 N N . ALA A 1 107 ? -35.565 15.530 14.217 1.00 37.31 107 ALA A N 1
ATOM 850 C CA . ALA A 1 107 ? -36.142 16.087 12.992 1.00 37.31 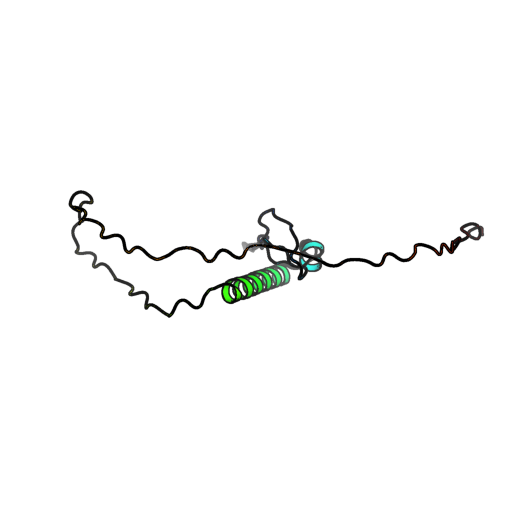107 ALA A CA 1
ATOM 851 C C . ALA A 1 107 ? -36.578 17.570 12.913 1.00 37.31 107 ALA A C 1
ATOM 853 O O . ALA A 1 107 ? -37.278 18.074 13.790 1.00 37.31 107 ALA A O 1
ATOM 854 N N . ARG A 1 108 ? -36.377 18.108 11.692 1.00 46.84 108 ARG A N 1
ATOM 855 C CA . ARG A 1 108 ? -37.366 18.812 10.832 1.00 46.84 108 ARG A CA 1
ATOM 856 C C . ARG A 1 108 ? -36.943 20.255 10.453 1.00 46.84 108 ARG A C 1
ATOM 858 O O . ARG A 1 108 ? -36.819 21.092 11.333 1.00 46.84 108 ARG A O 1
ATOM 865 N N . GLU A 1 109 ? -36.464 20.488 9.213 1.00 36.84 109 GLU A N 1
ATOM 866 C CA . GLU A 1 109 ? -37.221 21.006 8.024 1.00 36.84 109 GLU A CA 1
ATOM 867 C C . GLU A 1 109 ? -37.413 22.539 8.155 1.00 36.84 109 GLU A C 1
ATOM 869 O O . GLU A 1 109 ? -37.751 23.017 9.225 1.00 36.84 109 GLU A O 1
ATOM 874 N N . GLU A 1 110 ? -37.200 23.438 7.193 1.00 43.03 110 GLU A N 1
ATOM 875 C CA . GLU A 1 110 ? -37.386 23.407 5.742 1.00 43.03 110 GLU A CA 1
ATOM 876 C C . GLU A 1 110 ? -37.057 24.825 5.199 1.00 43.03 110 GLU A C 1
ATOM 878 O O . GLU A 1 110 ? -37.238 25.797 5.938 1.00 43.03 110 GLU A O 1
ATOM 883 N N . LYS A 1 111 ? -36.637 24.941 3.924 1.00 48.91 111 LYS A N 1
ATOM 884 C CA . LYS A 1 111 ? -36.920 26.012 2.917 1.00 48.91 111 LYS A CA 1
ATOM 885 C C . LYS A 1 111 ? -35.757 26.081 1.905 1.00 48.91 111 LYS A C 1
ATOM 887 O O . LYS A 1 111 ? -34.666 26.494 2.269 1.00 48.91 111 LYS A O 1
ATOM 892 N N . LYS A 1 112 ? -35.835 25.496 0.702 1.00 45.38 112 LYS A N 1
ATOM 893 C CA . LYS A 1 112 ? -36.713 25.720 -0.476 1.00 45.38 112 LYS A CA 1
ATOM 894 C C . LYS A 1 112 ? -36.126 26.745 -1.477 1.00 45.38 112 LYS A C 1
ATOM 896 O O . LYS A 1 112 ? -36.235 27.942 -1.262 1.00 45.38 112 LYS A O 1
ATOM 901 N N . GLN A 1 113 ? -35.614 26.164 -2.573 1.00 38.75 113 GLN A N 1
ATOM 902 C CA . GLN A 1 113 ? -35.672 26.550 -4.002 1.00 38.75 113 GLN A CA 1
ATOM 903 C C . GLN A 1 113 ? -34.862 27.718 -4.586 1.00 38.75 113 GLN A C 1
ATOM 905 O O . GLN A 1 113 ? -35.055 28.872 -4.225 1.00 38.75 113 GLN A O 1
ATOM 910 N N . ALA A 1 114 ? -34.077 27.358 -5.610 1.00 41.09 114 ALA A N 1
ATOM 911 C CA . ALA A 1 114 ? -34.093 27.857 -7.000 1.00 41.09 114 ALA A CA 1
ATOM 912 C C . ALA A 1 114 ? -33.106 26.937 -7.770 1.00 41.09 114 ALA A C 1
ATOM 914 O O . ALA A 1 114 ? -31.933 26.896 -7.418 1.00 41.09 114 ALA A O 1
ATOM 915 N N . GLU A 1 115 ? -33.482 25.956 -8.600 1.00 48.53 115 GLU A N 1
ATOM 916 C CA . GLU A 1 115 ? -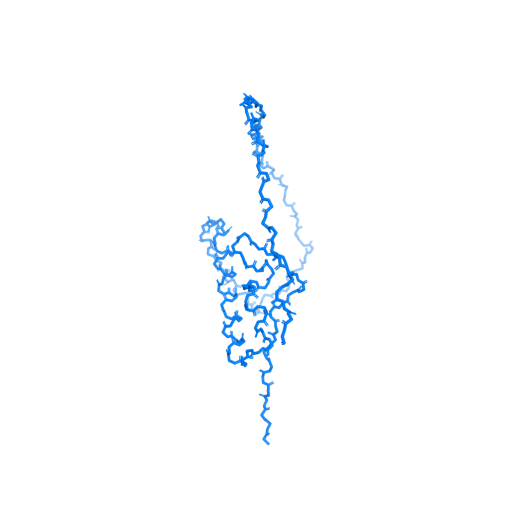34.116 26.073 -9.926 1.00 48.53 115 GLU A CA 1
ATOM 917 C C . GLU A 1 115 ? -33.827 27.403 -10.615 1.00 48.53 115 GLU A C 1
ATOM 919 O O . GLU A 1 115 ? -34.510 28.377 -10.344 1.00 48.53 115 GLU A O 1
ATOM 924 N N . ASP A 1 116 ? -32.816 27.406 -11.490 1.00 45.12 116 ASP A N 1
ATOM 925 C CA . ASP A 1 116 ? -32.850 28.118 -12.768 1.00 45.12 116 ASP A CA 1
ATOM 926 C C . ASP A 1 116 ? -31.806 27.527 -13.740 1.00 45.12 116 ASP A C 1
ATOM 928 O O . ASP A 1 116 ? -30.601 27.602 -13.513 1.00 45.12 116 ASP A O 1
ATOM 932 N N . ASN A 1 117 ? -32.333 26.947 -14.828 1.00 52.47 117 ASN A N 1
ATOM 933 C CA . ASN A 1 117 ? -31.794 26.906 -16.198 1.00 52.47 117 ASN A CA 1
ATOM 934 C C . ASN A 1 117 ? -30.429 26.226 -16.414 1.00 52.47 117 ASN A C 1
ATOM 936 O O . ASN A 1 117 ? -29.366 26.789 -16.187 1.00 52.47 117 ASN A O 1
ATOM 940 N N . ASN A 1 118 ? -30.374 24.970 -16.868 1.00 50.16 118 ASN A N 1
ATOM 941 C CA . ASN A 1 118 ? -30.659 24.552 -18.251 1.00 50.16 118 ASN A CA 1
ATOM 942 C C . ASN A 1 118 ? -30.494 25.664 -19.302 1.00 50.16 118 ASN A C 1
ATOM 944 O O . ASN A 1 118 ? -31.349 26.535 -19.416 1.00 50.16 118 ASN A O 1
ATOM 948 N N . GLN A 1 119 ? -29.407 25.560 -20.067 1.00 49.66 119 GLN A N 1
ATOM 949 C CA . GLN A 1 119 ? -29.305 25.763 -21.517 1.00 49.66 119 GLN A CA 1
ATOM 950 C C . GLN A 1 119 ? -28.026 26.544 -21.827 1.00 49.66 119 GLN A C 1
ATOM 952 O O . GLN A 1 119 ? -27.919 27.727 -21.530 1.00 49.66 119 GLN A O 1
ATOM 957 N N . LEU A 1 120 ? -27.069 25.867 -22.458 1.00 56.94 120 LEU A N 1
ATOM 958 C CA . LEU A 1 120 ? -26.461 26.306 -23.714 1.00 56.94 120 LEU A CA 1
ATOM 959 C C . LEU A 1 120 ? -25.597 25.153 -24.228 1.00 56.94 120 LEU A C 1
ATOM 961 O O . LEU A 1 120 ? -24.481 24.913 -23.775 1.00 56.94 120 LEU A O 1
ATOM 965 N N . ALA A 1 121 ? -26.184 24.416 -25.167 1.00 49.44 121 ALA A N 1
ATOM 966 C CA . ALA A 1 121 ? -25.439 23.660 -26.150 1.00 49.44 121 ALA A CA 1
ATOM 967 C C . ALA A 1 121 ? -24.583 24.642 -26.958 1.00 49.44 121 ALA A C 1
ATOM 969 O O . ALA A 1 121 ? -25.118 25.616 -27.484 1.00 49.44 121 ALA A O 1
ATOM 970 N N . ILE A 1 122 ? -23.286 24.370 -27.061 1.00 55.88 122 ILE A N 1
ATOM 971 C CA . ILE A 1 122 ? -22.516 24.685 -28.261 1.00 55.88 122 ILE A CA 1
ATOM 972 C C . ILE A 1 122 ? -21.706 23.431 -28.567 1.00 55.88 122 ILE A C 1
ATOM 974 O O . ILE A 1 122 ? -20.796 23.041 -27.834 1.00 55.88 122 ILE A O 1
ATOM 978 N N . GLU A 1 123 ? -22.162 22.772 -29.619 1.00 57.75 123 GLU A N 1
ATOM 979 C CA . GLU A 1 123 ? -21.466 21.763 -30.392 1.00 57.75 123 GLU A CA 1
ATOM 980 C C . GLU A 1 123 ? -20.094 22.320 -30.785 1.00 57.75 123 GLU A C 1
ATOM 982 O O . GLU A 1 123 ? -19.997 23.390 -31.376 1.00 57.75 123 GLU A O 1
ATOM 987 N N . ASN A 1 124 ? -19.026 21.609 -30.437 1.00 51.44 124 ASN A N 1
ATOM 988 C CA . ASN A 1 124 ? -17.778 21.741 -31.169 1.00 51.44 124 ASN A CA 1
ATOM 989 C C . ASN A 1 124 ? -17.634 20.450 -31.958 1.00 51.44 124 ASN A C 1
ATOM 991 O O . ASN A 1 124 ? -17.118 19.452 -31.451 1.00 51.44 124 ASN A O 1
ATOM 995 N N . ASP A 1 125 ? -18.159 20.491 -33.178 1.00 50.59 125 ASP A N 1
ATOM 996 C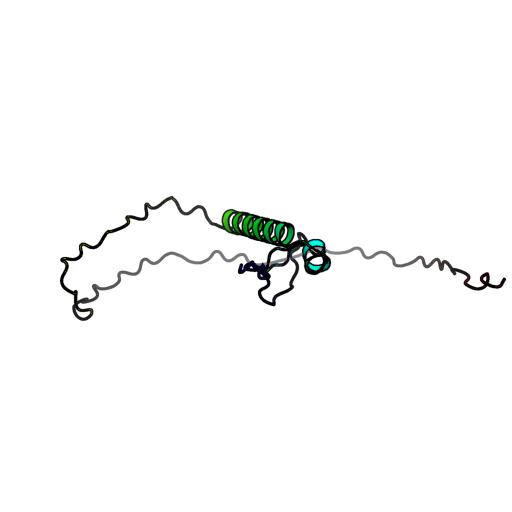 CA . ASP A 1 125 ? -17.773 19.615 -34.270 1.00 50.59 125 ASP A CA 1
ATOM 997 C C . ASP A 1 125 ? -16.241 19.608 -34.369 1.00 50.59 125 ASP A C 1
ATOM 999 O O . ASP A 1 125 ? -15.615 20.537 -34.879 1.00 50.59 125 ASP A O 1
ATOM 1003 N N . MET A 1 126 ? -15.608 18.566 -33.825 1.00 49.12 126 MET A N 1
ATOM 1004 C CA . MET A 1 126 ? -14.279 18.176 -34.278 1.00 49.12 126 MET A CA 1
ATOM 1005 C C . MET A 1 126 ? -14.471 17.518 -35.637 1.00 49.12 126 MET A C 1
ATOM 1007 O O . MET A 1 126 ? -14.780 16.331 -35.733 1.00 49.12 126 MET A O 1
ATOM 1011 N N . ASP A 1 127 ? -14.334 18.338 -36.669 1.00 50.69 127 ASP A N 1
ATOM 1012 C CA . ASP A 1 127 ? -14.378 17.933 -38.061 1.00 50.69 127 ASP A CA 1
ATOM 1013 C C . ASP A 1 127 ? -13.248 16.921 -38.337 1.00 50.69 127 ASP A C 1
ATOM 1015 O O . ASP A 1 127 ? -12.061 17.247 -38.283 1.00 50.69 127 ASP A O 1
ATOM 1019 N N . PHE A 1 128 ? -13.614 15.651 -38.532 1.00 56.06 128 PHE A N 1
ATOM 1020 C CA . PHE A 1 128 ? -12.686 14.524 -38.714 1.00 56.06 128 PHE A CA 1
ATOM 1021 C C . PHE A 1 128 ? -12.348 14.281 -40.199 1.00 56.06 128 PHE A C 1
ATOM 1023 O O . PHE A 1 128 ? -11.773 13.249 -40.538 1.00 56.06 128 PHE A O 1
ATOM 1030 N N . SER A 1 129 ? -12.689 15.205 -41.106 1.00 58.28 129 SER A N 1
ATOM 1031 C CA . SER A 1 129 ? -12.442 15.063 -42.550 1.00 58.28 129 SER A CA 1
ATOM 1032 C C . SER A 1 129 ? -11.176 15.749 -43.086 1.00 58.28 129 SER A C 1
ATOM 1034 O O . SER A 1 129 ? -11.132 16.064 -44.268 1.00 58.28 129 SER A O 1
ATOM 1036 N N . ASP A 1 130 ? -10.125 15.924 -42.276 1.00 60.28 130 ASP A N 1
ATOM 1037 C CA . ASP A 1 130 ? -8.826 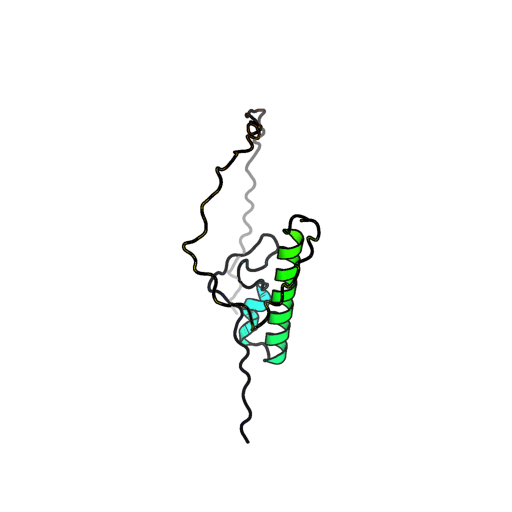16.455 -42.751 1.00 60.28 130 ASP A CA 1
ATOM 1038 C C . ASP A 1 130 ? -7.647 15.474 -42.557 1.00 60.28 130 ASP A C 1
ATOM 1040 O O . ASP A 1 130 ? -6.491 15.864 -42.406 1.00 60.28 130 ASP A O 1
ATOM 1044 N N . PHE A 1 131 ? -7.931 14.165 -42.553 1.00 62.72 131 PHE A N 1
ATOM 1045 C CA . PHE A 1 131 ? -6.912 13.108 -42.618 1.00 62.72 131 PHE A CA 1
ATOM 1046 C C . PHE A 1 131 ? -7.003 12.348 -43.951 1.00 62.72 131 PHE A C 1
ATOM 1048 O O . PHE A 1 131 ? -7.312 11.160 -43.989 1.00 62.72 131 PHE A O 1
ATOM 1055 N N . GLU A 1 132 ? -6.730 13.045 -45.054 1.00 66.25 132 GLU A N 1
ATOM 1056 C CA . GLU A 1 132 ? -6.254 12.429 -46.297 1.00 66.25 132 GLU A CA 1
ATOM 1057 C C . GLU A 1 132 ? -5.025 13.191 -46.806 1.00 66.25 132 GLU A C 1
ATOM 1059 O O . GLU A 1 132 ? -5.134 14.301 -47.328 1.00 66.25 132 GLU A O 1
ATOM 1064 N N . LEU A 1 133 ? -3.853 12.562 -46.655 1.00 56.44 133 LEU A N 1
ATOM 1065 C CA . LEU A 1 133 ? -2.716 12.668 -47.576 1.00 56.44 133 LEU A CA 1
ATOM 1066 C C . LEU A 1 133 ? -1.787 11.458 -47.427 1.00 56.44 133 LEU A C 1
ATOM 1068 O O . LEU A 1 133 ? -1.367 11.168 -46.283 1.00 56.44 133 LEU A O 1
#

InterPro domains:
  IPR010710 Protein of unknown function DUF1289 [PF06945] (10-56)
  IPR010710 Protein of unknown function DUF1289 [PTHR35175] (2-71)

Organism: NCBI:txid137584

Sequence (133 aa):
MQLEFFDVPSPCIGVCQVDDRGYCLGCMRTREERLSWLNLSCADRQKVIKRCRQRKKRRDNANKPKVPAEEVVIVQHSLLEPPVNPDSYKPAPEQKPELGPAPETKAREEKKQAEDNNQLAIENDMDFSDFEL